Protein AF-A0A5E8A284-F1 (afdb_monomer)

Mean predicted aligned error: 10.22 Å

Nearest PDB structures (foldseek):
  1lke-assembly1_A  TM=5.332E-01  e=2.107E+00  Pieris brassicae
  4bv8-assembly1_A-2  TM=4.474E-01  e=1.698E+00  Mus musculus
  3szi-assembly1_B  TM=4.428E-01  e=3.616E+00  Shewanella denitrificans OS217
  3szh-assembly2_D  TM=4.421E-01  e=3.426E+00  Shewanella denitrificans OS217
  5hlm-assembly1_A  TM=4.440E-01  e=4.488E+00  Gallus gallus

Radius of gyration: 25.94 Å; Cα contacts (8 Å, |Δi|>4): 220; chains: 1; bounding box: 87×26×75 Å

Structure (mmCIF, N/CA/C/O backbone):
data_AF-A0A5E8A284-F1
#
_entry.id   AF-A0A5E8A284-F1
#
loop_
_atom_site.group_PDB
_atom_site.id
_atom_site.type_symbol
_atom_site.label_atom_id
_atom_site.label_alt_id
_atom_site.label_comp_id
_atom_site.label_asym_id
_atom_site.label_entity_id
_atom_site.label_seq_id
_atom_site.pdbx_PDB_ins_code
_atom_site.Cartn_x
_atom_site.Cartn_y
_atom_site.Cartn_z
_atom_site.occupancy
_atom_site.B_iso_or_equiv
_atom_site.auth_seq_id
_atom_site.auth_comp_id
_atom_site.auth_asym_id
_atom_site.auth_atom_id
_atom_site.pdbx_PDB_model_num
ATOM 1 N N . MET A 1 1 ? -69.651 11.091 53.699 1.00 43.94 1 MET A N 1
ATOM 2 C CA . MET A 1 1 ? -69.066 10.224 52.656 1.00 43.94 1 MET A CA 1
ATOM 3 C C . MET A 1 1 ? -67.810 10.922 52.149 1.00 43.94 1 MET A C 1
ATOM 5 O O . MET A 1 1 ? -67.928 12.000 51.586 1.00 43.94 1 MET A O 1
ATOM 9 N N . LYS A 1 2 ? -66.623 10.427 52.521 1.00 42.41 2 LYS A N 1
ATOM 10 C CA . LYS A 1 2 ? -65.315 11.028 52.208 1.00 42.41 2 LYS A CA 1
ATOM 11 C C . LYS A 1 2 ? -64.595 10.102 51.225 1.00 42.41 2 LYS A C 1
ATOM 13 O O . LYS A 1 2 ? -64.368 8.960 51.599 1.00 42.41 2 LYS A O 1
ATOM 18 N N . THR A 1 3 ? -64.238 10.594 50.040 1.00 40.56 3 THR A N 1
ATOM 19 C CA . THR A 1 3 ? -63.316 9.935 49.086 1.00 40.56 3 THR A CA 1
ATOM 20 C C . THR A 1 3 ? -62.895 10.987 48.049 1.00 40.56 3 THR A C 1
ATOM 22 O O . THR A 1 3 ? -63.709 11.380 47.224 1.00 40.56 3 THR A O 1
ATOM 25 N N . THR A 1 4 ? -61.843 11.765 48.314 1.00 42.12 4 THR A N 1
ATOM 26 C CA . THR A 1 4 ? -60.419 11.571 47.945 1.00 42.12 4 THR A CA 1
ATOM 27 C C . THR A 1 4 ? -60.143 11.885 46.469 1.00 42.12 4 THR A C 1
ATOM 29 O O . THR A 1 4 ? -60.421 11.084 45.585 1.00 42.12 4 THR A O 1
ATOM 32 N N . ILE A 1 5 ? -59.579 13.075 46.235 1.00 49.16 5 ILE A N 1
ATOM 33 C CA . ILE A 1 5 ? -59.032 13.540 44.955 1.00 49.16 5 ILE A CA 1
ATOM 34 C C . ILE A 1 5 ? -57.642 12.916 44.796 1.00 49.16 5 ILE A C 1
ATOM 36 O O . ILE A 1 5 ? -56.741 13.205 45.583 1.00 49.16 5 ILE A O 1
ATOM 40 N N . THR A 1 6 ? -57.467 12.056 43.795 1.00 42.06 6 THR A N 1
ATOM 41 C CA . THR A 1 6 ? -56.157 11.510 43.424 1.00 42.06 6 THR A CA 1
ATOM 42 C C . THR A 1 6 ? -55.440 12.511 42.523 1.00 42.06 6 THR A C 1
ATOM 44 O O . THR A 1 6 ? -55.721 12.602 41.330 1.00 42.06 6 THR A O 1
ATOM 47 N N . THR A 1 7 ? -54.514 13.280 43.094 1.00 44.62 7 THR A N 1
ATOM 48 C CA . THR A 1 7 ? -53.578 14.119 42.337 1.00 44.62 7 THR A CA 1
ATOM 49 C C . THR A 1 7 ? -52.558 13.217 41.643 1.00 44.62 7 THR A C 1
ATOM 51 O O . THR A 1 7 ? -51.705 12.619 42.296 1.00 44.62 7 THR A O 1
ATOM 54 N N . ILE A 1 8 ? -52.638 13.113 40.316 1.00 51.66 8 ILE A N 1
ATOM 55 C CA . ILE A 1 8 ? -51.593 12.503 39.487 1.00 51.66 8 ILE A CA 1
ATOM 56 C C . ILE A 1 8 ? -50.419 13.488 39.452 1.00 51.66 8 ILE A C 1
ATOM 58 O O . ILE A 1 8 ? -50.432 14.470 38.712 1.00 51.66 8 ILE A O 1
ATOM 62 N N . ILE A 1 9 ? -49.414 13.249 40.294 1.00 51.47 9 ILE A N 1
ATOM 63 C CA . ILE A 1 9 ? -48.125 13.935 40.213 1.00 51.47 9 ILE A CA 1
ATOM 64 C C . ILE A 1 9 ? -47.340 13.254 39.091 1.00 51.47 9 ILE A C 1
ATOM 66 O O . ILE A 1 9 ? -46.827 12.148 39.249 1.00 51.47 9 ILE A O 1
ATOM 70 N N . CYS A 1 10 ? -47.279 13.914 37.939 1.00 43.22 10 CYS A N 1
ATOM 71 C CA . CYS A 1 10 ? -46.427 13.516 36.829 1.00 43.22 10 CYS A CA 1
ATOM 72 C C . CYS A 1 10 ? -44.975 13.884 37.186 1.00 43.22 10 CYS A C 1
ATOM 74 O O . CYS A 1 10 ? -44.562 15.032 37.018 1.00 43.22 10 CYS A O 1
ATOM 76 N N . LEU A 1 11 ? -44.213 12.937 37.750 1.00 46.69 11 LEU A N 1
ATOM 77 C CA . LEU A 1 11 ? -42.762 13.075 37.891 1.00 46.69 11 LEU A CA 1
ATOM 78 C C . LEU A 1 11 ? -42.144 13.031 36.487 1.00 46.69 11 LEU A C 1
ATOM 80 O O . LEU A 1 11 ? -41.910 11.961 35.928 1.00 46.69 11 LEU A O 1
ATOM 84 N N . PHE A 1 12 ? -41.866 14.203 35.919 1.00 47.75 12 PHE A N 1
ATOM 85 C CA . PHE A 1 12 ? -40.901 14.330 34.835 1.00 47.75 12 PHE A CA 1
ATOM 86 C C . PHE A 1 12 ? -39.519 14.004 35.405 1.00 47.75 12 PHE A C 1
ATOM 88 O O . PHE A 1 12 ? -38.843 14.861 35.973 1.00 47.75 12 PHE A O 1
ATOM 95 N N . PHE A 1 13 ? -39.100 12.745 35.284 1.00 51.94 13 PHE A N 1
ATOM 96 C CA . PHE A 1 13 ? -37.693 12.400 35.413 1.00 51.94 13 PHE A CA 1
ATOM 97 C C . PHE A 1 13 ? -36.960 13.092 34.262 1.00 51.94 13 PHE A C 1
ATOM 99 O O . PHE A 1 13 ? -37.056 12.673 33.111 1.00 51.94 13 PHE A O 1
ATOM 106 N N . LEU A 1 14 ? -36.258 14.183 34.571 1.00 49.06 14 LEU A N 1
ATOM 107 C CA . LEU A 1 14 ? -35.210 14.732 33.718 1.00 49.06 14 LEU A CA 1
ATOM 108 C C . LEU A 1 14 ? -34.109 13.672 33.625 1.00 49.06 14 LEU A C 1
ATOM 110 O O . LEU A 1 14 ? -33.146 13.693 34.386 1.00 49.06 14 LEU A O 1
ATOM 114 N N . THR A 1 15 ? -34.268 12.703 32.726 1.00 58.88 15 THR A N 1
ATOM 115 C CA . THR A 1 15 ? -33.143 11.894 32.271 1.00 58.88 15 THR A CA 1
ATOM 116 C C . THR A 1 15 ? -32.212 12.849 31.535 1.00 58.88 15 THR A C 1
ATOM 118 O O . THR A 1 15 ? -32.638 13.407 30.517 1.00 58.88 15 THR A O 1
ATOM 121 N N . PRO A 1 16 ? -30.982 13.103 32.018 1.00 55.56 16 PRO A N 1
ATOM 122 C CA . PRO A 1 16 ? -30.014 13.818 31.210 1.00 55.56 16 PRO A CA 1
ATOM 123 C C . PRO A 1 16 ? -29.895 13.088 29.872 1.00 55.56 16 PRO A C 1
ATOM 125 O O . PRO A 1 16 ? -29.603 11.892 29.826 1.00 55.56 16 PRO A O 1
ATOM 128 N N . TYR A 1 17 ? -30.179 13.811 28.791 1.00 55.78 17 TYR A N 1
ATOM 129 C CA . TYR A 1 17 ? -29.818 13.393 27.448 1.00 55.78 17 TYR A CA 1
ATOM 130 C C . TYR A 1 17 ? -28.291 13.303 27.447 1.00 55.78 17 TYR A C 1
ATOM 132 O O . TYR A 1 17 ? -27.593 14.309 27.326 1.00 55.78 17 TYR A O 1
ATOM 140 N N . VAL A 1 18 ? -27.758 12.101 27.660 1.00 54.31 18 VAL A N 1
ATOM 141 C CA . VAL A 1 18 ? -26.384 11.807 27.277 1.00 54.31 18 VAL A CA 1
ATOM 142 C C . VAL A 1 18 ? -26.411 11.850 25.759 1.00 54.31 18 VAL A C 1
ATOM 144 O O . VAL A 1 18 ? -26.843 10.903 25.107 1.00 54.31 18 VAL A O 1
ATOM 147 N N . SER A 1 19 ? -26.018 12.993 25.195 1.00 52.06 19 SER A N 1
ATOM 148 C CA . SER A 1 19 ? -25.514 13.011 23.830 1.00 52.06 19 SER A CA 1
ATOM 149 C C . SER A 1 19 ? -24.389 11.991 23.827 1.00 52.06 19 SER A C 1
ATOM 151 O O . SER A 1 19 ? -23.368 12.215 24.479 1.00 52.06 19 SER A O 1
ATOM 153 N N . ALA A 1 20 ? -24.609 10.835 23.199 1.00 54.69 20 ALA A N 1
ATOM 154 C CA . ALA A 1 20 ? -23.516 9.954 22.847 1.00 54.69 20 ALA A CA 1
ATOM 155 C C . ALA A 1 20 ? -22.604 10.813 21.973 1.00 54.69 20 ALA A C 1
ATOM 157 O O . ALA A 1 20 ? -22.919 11.089 20.817 1.00 54.69 20 ALA A O 1
ATOM 158 N N . GLY A 1 21 ? -21.555 11.369 22.579 1.00 47.12 21 GLY A N 1
ATOM 159 C CA . GLY A 1 21 ? -20.518 12.044 21.832 1.00 47.12 21 GLY A CA 1
ATOM 160 C C . GLY A 1 21 ? -20.027 11.024 20.825 1.00 47.12 21 GLY A C 1
ATOM 161 O O . GLY A 1 21 ? -19.510 9.982 21.222 1.00 47.12 21 GLY A O 1
ATOM 162 N N . ASN A 1 22 ? -20.245 11.296 19.540 1.00 53.56 22 ASN A N 1
ATOM 163 C CA . ASN A 1 22 ? -19.596 10.580 18.451 1.00 53.56 22 ASN A CA 1
ATOM 164 C C . ASN A 1 22 ? -18.109 10.964 18.450 1.00 53.56 22 ASN A C 1
ATOM 166 O O . ASN A 1 22 ? -17.601 11.507 17.472 1.00 53.56 22 ASN A O 1
ATOM 170 N N . GLU A 1 23 ? -17.418 10.730 19.566 1.00 56.03 23 GLU A N 1
ATOM 171 C CA . GLU A 1 23 ? -15.972 10.628 19.531 1.00 56.03 23 GLU A CA 1
ATOM 172 C C . GLU A 1 23 ? -15.660 9.505 18.539 1.00 56.03 23 GLU A C 1
ATOM 174 O O . GLU A 1 23 ? -16.252 8.421 18.651 1.00 56.03 23 GLU A O 1
ATOM 179 N N . PRO A 1 24 ? -14.813 9.757 17.526 1.00 61.66 24 PRO A N 1
ATOM 180 C CA . PRO A 1 24 ? -14.419 8.721 16.592 1.00 61.66 24 PRO A CA 1
ATOM 181 C C . PRO A 1 24 ? -13.947 7.510 17.388 1.00 61.66 24 PRO A C 1
ATOM 183 O O . PRO A 1 24 ? -13.147 7.651 18.319 1.00 61.66 24 PRO A O 1
ATOM 186 N N . ALA A 1 25 ? -14.460 6.327 17.046 1.00 67.69 25 ALA A N 1
ATOM 187 C CA . ALA A 1 25 ? -13.981 5.102 17.662 1.00 67.69 25 ALA A CA 1
ATOM 188 C C . ALA A 1 25 ? -12.442 5.076 17.569 1.00 67.69 25 ALA A C 1
ATOM 190 O O . ALA A 1 25 ? -11.885 5.467 16.534 1.00 67.69 25 ALA A O 1
ATOM 191 N N . PRO A 1 26 ? -11.737 4.674 18.641 1.00 80.31 26 PRO A N 1
ATOM 192 C CA . PRO A 1 26 ? -10.287 4.603 18.603 1.00 80.31 26 PRO A CA 1
ATOM 193 C C . PRO A 1 26 ? -9.866 3.699 17.445 1.00 80.31 26 PRO A C 1
ATOM 195 O O . PRO A 1 26 ? -10.465 2.647 17.233 1.00 80.31 26 PRO A O 1
ATOM 198 N N . PHE A 1 27 ? -8.837 4.114 16.703 1.00 84.56 27 PHE A N 1
ATOM 199 C CA . PHE A 1 27 ? -8.332 3.335 15.576 1.00 84.56 27 PHE A CA 1
ATOM 200 C C . PHE A 1 27 ? -8.054 1.888 15.999 1.00 84.56 27 PHE A C 1
ATOM 202 O O . PHE A 1 27 ? -7.274 1.646 16.925 1.00 84.56 27 PHE A O 1
ATOM 209 N N . ASN A 1 28 ? -8.635 0.936 15.273 1.00 90.25 28 ASN A N 1
ATOM 210 C CA . ASN A 1 28 ? -8.371 -0.484 15.425 1.00 90.25 28 ASN A CA 1
ATOM 211 C C . ASN A 1 28 ? -7.976 -1.066 14.067 1.00 90.25 28 ASN A C 1
ATOM 213 O O . ASN A 1 28 ? -8.765 -1.063 13.129 1.00 90.25 28 ASN A O 1
ATOM 217 N N . ILE A 1 29 ? -6.754 -1.597 13.962 1.00 92.19 29 ILE A N 1
ATOM 218 C CA . ILE A 1 29 ? -6.261 -2.175 12.704 1.00 92.19 29 ILE A CA 1
ATOM 219 C C . ILE A 1 29 ? -7.136 -3.347 12.215 1.00 92.19 29 ILE A C 1
ATOM 221 O O . ILE A 1 29 ? -7.192 -3.630 11.022 1.00 92.19 29 ILE A O 1
ATOM 225 N N . ASN A 1 30 ? -7.859 -4.016 13.120 1.00 92.56 30 ASN A N 1
ATOM 226 C CA . ASN A 1 30 ? -8.742 -5.127 12.769 1.00 92.56 30 ASN A CA 1
ATOM 227 C C . ASN A 1 30 ? -9.980 -4.691 11.975 1.00 92.56 30 ASN A C 1
ATOM 229 O O . ASN A 1 30 ? -10.554 -5.519 11.269 1.00 92.56 30 ASN A O 1
ATOM 233 N N . ASP A 1 31 ? -10.354 -3.410 12.023 1.00 89.19 31 ASP A N 1
ATOM 234 C CA . ASP A 1 31 ? -11.460 -2.880 11.219 1.00 89.19 31 ASP A CA 1
ATOM 235 C C . ASP A 1 31 ? -11.139 -2.920 9.711 1.00 89.19 31 ASP A C 1
ATOM 237 O O . ASP A 1 31 ? -12.048 -2.890 8.888 1.00 89.19 31 ASP A O 1
ATOM 241 N N . TYR A 1 32 ? -9.859 -3.086 9.346 1.00 88.50 32 TYR A N 1
ATOM 242 C CA . TYR A 1 32 ? -9.367 -3.185 7.965 1.00 88.50 32 TYR A CA 1
ATOM 243 C C . TYR A 1 32 ? -8.988 -4.607 7.553 1.00 88.50 32 TYR A C 1
ATOM 245 O O . TYR A 1 32 ? -8.332 -4.805 6.532 1.00 88.50 32 TYR A O 1
ATOM 253 N N . ALA A 1 33 ?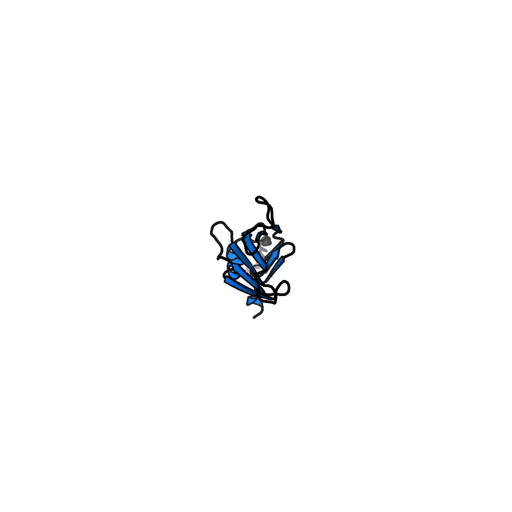 -9.406 -5.625 8.313 1.00 92.38 33 ALA A N 1
ATOM 254 C CA . ALA A 1 33 ? -9.133 -7.025 7.978 1.00 92.38 33 ALA A CA 1
ATOM 255 C C . ALA A 1 33 ? -9.631 -7.422 6.575 1.00 92.38 33 ALA A C 1
ATOM 257 O O . ALA A 1 33 ? -9.160 -8.402 6.005 1.00 92.38 33 ALA A O 1
ATOM 258 N N . TRP A 1 34 ? -10.561 -6.652 6.010 1.00 90.88 34 TRP A N 1
ATOM 259 C CA . TRP A 1 34 ? -11.047 -6.813 4.649 1.00 90.88 34 TRP A CA 1
ATOM 260 C C . TRP A 1 34 ? -10.011 -6.547 3.560 1.00 90.88 34 TRP A C 1
ATOM 262 O O . TRP A 1 34 ? -10.147 -7.118 2.484 1.00 90.88 34 TRP A O 1
ATOM 272 N N . LEU A 1 35 ? -8.999 -5.716 3.826 1.00 92.50 35 LEU A N 1
ATOM 273 C CA . LEU A 1 35 ? -7.937 -5.401 2.869 1.00 92.50 35 LEU A CA 1
ATOM 274 C C . LEU A 1 35 ? -6.970 -6.583 2.696 1.00 92.50 35 LEU A C 1
ATOM 276 O O . LEU A 1 35 ? -6.311 -6.697 1.666 1.00 92.50 35 LEU A O 1
ATOM 280 N N . ALA A 1 36 ? -6.894 -7.482 3.682 1.00 95.75 36 ALA A N 1
ATOM 281 C CA . ALA A 1 36 ? -6.021 -8.647 3.630 1.00 95.75 36 ALA A CA 1
ATOM 282 C C . ALA A 1 36 ? -6.392 -9.575 2.464 1.00 95.75 36 ALA A C 1
ATOM 284 O O . ALA A 1 36 ? -7.554 -9.939 2.280 1.00 95.75 36 ALA A O 1
ATOM 285 N N . GLY A 1 37 ? -5.389 -10.005 1.701 1.00 96.25 37 GLY A N 1
ATOM 286 C CA . GLY A 1 37 ? -5.593 -10.835 0.519 1.00 96.25 37 GLY A CA 1
ATOM 287 C C . GLY A 1 37 ? -4.734 -10.396 -0.657 1.00 96.25 37 GLY A C 1
ATOM 288 O O . GLY A 1 37 ? -3.703 -9.749 -0.480 1.00 96.25 37 GLY A O 1
ATOM 289 N N . ARG A 1 38 ? -5.159 -10.788 -1.859 1.00 96.25 38 ARG A N 1
ATOM 290 C CA . ARG A 1 38 ? -4.506 -10.456 -3.125 1.00 96.25 38 ARG A CA 1
ATOM 291 C C . ARG A 1 38 ? -5.483 -9.701 -4.012 1.00 96.25 38 ARG A C 1
ATOM 293 O O . ARG A 1 38 ? -6.601 -10.168 -4.222 1.00 96.25 38 ARG A O 1
ATOM 300 N N . TRP A 1 39 ? -5.023 -8.589 -4.562 1.00 95.12 39 TRP A N 1
ATOM 301 C CA . TRP A 1 39 ? -5.789 -7.700 -5.422 1.00 95.12 39 TRP A CA 1
ATOM 302 C C . TRP A 1 39 ? -5.054 -7.529 -6.742 1.00 95.12 39 TRP A C 1
ATOM 304 O O . TRP A 1 39 ? -3.824 -7.499 -6.792 1.00 95.12 39 TRP A O 1
ATOM 314 N N . THR A 1 40 ? -5.800 -7.455 -7.834 1.00 95.12 40 THR A N 1
ATOM 315 C CA . THR A 1 40 ? -5.239 -7.221 -9.163 1.00 95.12 40 THR A CA 1
ATOM 316 C C . THR A 1 40 ? -6.227 -6.394 -9.962 1.00 95.12 40 THR A C 1
ATOM 318 O O . THR A 1 40 ? -7.431 -6.644 -9.900 1.00 95.12 40 THR A O 1
ATOM 321 N N . GLY A 1 41 ? -5.724 -5.415 -10.701 1.00 93.75 41 GLY A N 1
ATOM 322 C CA . GLY A 1 41 ? -6.541 -4.551 -11.537 1.00 93.75 41 GLY A CA 1
ATOM 323 C C . GLY A 1 41 ? -5.698 -3.739 -12.505 1.00 93.75 41 GLY A C 1
ATOM 324 O O . GLY A 1 41 ? -4.466 -3.772 -12.465 1.00 93.75 41 GLY A O 1
ATOM 325 N N . ASP A 1 42 ? -6.376 -3.005 -13.375 1.00 94.94 42 ASP A N 1
ATOM 326 C CA . ASP A 1 42 ? -5.715 -2.097 -14.302 1.00 94.94 42 ASP A CA 1
ATOM 327 C C . ASP A 1 42 ? -5.248 -0.840 -13.556 1.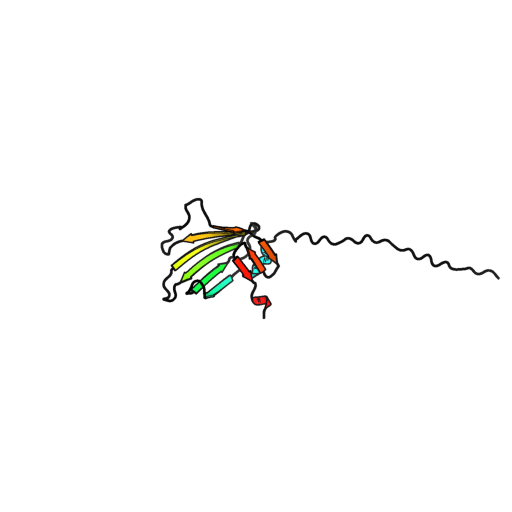00 94.94 42 ASP A C 1
ATOM 329 O O . ASP A 1 42 ? -5.995 -0.240 -12.782 1.00 94.94 42 ASP A O 1
ATOM 333 N N . GLY A 1 43 ? -4.007 -0.422 -13.795 1.00 89.31 43 GLY A N 1
ATOM 334 C CA . GLY A 1 43 ? -3.403 0.728 -13.129 1.00 89.31 43 GLY A CA 1
ATOM 335 C C . GLY A 1 43 ? -2.162 1.217 -13.864 1.00 89.31 43 GLY A C 1
ATOM 336 O O . GLY A 1 43 ? -1.420 0.431 -14.451 1.00 89.31 43 GLY A O 1
ATOM 337 N N . PHE A 1 44 ? -1.952 2.537 -13.890 1.00 89.75 44 PHE A N 1
ATOM 338 C CA . PHE A 1 44 ? -0.792 3.178 -14.534 1.00 89.75 44 PHE A CA 1
ATOM 339 C C . PHE A 1 44 ? -0.507 2.693 -15.973 1.00 89.75 44 PHE A C 1
ATOM 341 O O . PHE A 1 44 ? 0.643 2.522 -16.367 1.00 89.75 44 PHE A O 1
ATOM 348 N N . GLY A 1 45 ? -1.556 2.437 -16.765 1.00 94.19 45 GLY A N 1
ATOM 349 C CA . GLY A 1 45 ? -1.417 1.953 -18.146 1.00 94.19 45 GLY A CA 1
ATOM 350 C C . GLY A 1 45 ? -0.954 0.496 -18.278 1.00 94.19 45 GLY A C 1
ATOM 351 O O . GLY A 1 45 ? -0.515 0.099 -19.352 1.00 94.19 45 GLY A O 1
ATOM 352 N N . GLY A 1 46 ? -1.042 -0.293 -17.209 1.00 96.62 46 GLY A N 1
ATOM 353 C CA . GLY A 1 46 ? -0.718 -1.715 -17.189 1.00 96.62 46 GLY A CA 1
ATOM 354 C C . GLY A 1 46 ? -1.465 -2.434 -16.065 1.00 96.62 46 GLY A C 1
ATOM 355 O O . GLY A 1 46 ? -2.593 -2.062 -15.744 1.00 96.62 46 GLY A O 1
ATOM 356 N N . THR A 1 47 ? -0.849 -3.449 -15.462 1.00 97.88 47 THR A N 1
ATOM 357 C CA . THR A 1 47 ? -1.474 -4.253 -14.400 1.00 97.88 47 THR A CA 1
ATOM 358 C C . THR A 1 47 ? -0.836 -3.963 -13.049 1.00 97.88 47 THR A C 1
ATOM 360 O O . THR A 1 47 ? 0.365 -4.163 -12.859 1.00 97.88 47 THR A O 1
ATOM 363 N N . SER A 1 48 ? -1.666 -3.550 -12.099 1.00 97.19 48 SER A N 1
ATOM 364 C CA . SER A 1 48 ? -1.324 -3.379 -10.692 1.00 97.19 48 SER A CA 1
ATOM 365 C C . SER A 1 48 ? -1.701 -4.630 -9.908 1.00 97.19 48 SER A C 1
ATOM 367 O O . SER A 1 48 ? -2.799 -5.167 -10.062 1.00 97.19 48 SER A O 1
ATOM 369 N N . GLU A 1 49 ? -0.799 -5.094 -9.050 1.00 97.00 49 GLU A N 1
ATOM 370 C CA . GLU A 1 49 ? -1.041 -6.204 -8.136 1.00 97.00 49 GLU A CA 1
ATOM 371 C C . GLU A 1 49 ? -0.598 -5.835 -6.722 1.00 97.00 49 GLU A C 1
ATOM 373 O O . GLU A 1 49 ? 0.533 -5.398 -6.523 1.00 97.00 49 GLU A O 1
ATOM 378 N N . GLU A 1 50 ? -1.466 -6.090 -5.746 1.00 96.19 50 GLU A N 1
ATOM 379 C CA . GLU A 1 50 ? -1.204 -5.883 -4.324 1.00 96.19 50 GLU A CA 1
ATOM 380 C C . GLU A 1 50 ? -1.444 -7.162 -3.532 1.00 96.19 50 GLU A C 1
ATOM 382 O O . GLU A 1 50 ? -2.385 -7.916 -3.796 1.00 96.19 50 GLU A O 1
ATOM 387 N N . ILE A 1 51 ? -0.618 -7.387 -2.515 1.00 98.19 51 ILE A N 1
ATOM 388 C CA . ILE A 1 51 ? -0.827 -8.435 -1.519 1.00 98.19 51 ILE A CA 1
ATOM 389 C C . ILE A 1 51 ? -0.698 -7.806 -0.141 1.00 98.19 51 ILE A C 1
ATOM 391 O O . ILE A 1 51 ? 0.334 -7.216 0.172 1.00 98.19 51 ILE A O 1
ATOM 395 N N . TRP A 1 52 ? -1.721 -7.984 0.687 1.00 98.19 52 TRP A N 1
ATOM 396 C CA . TRP A 1 52 ? -1.792 -7.447 2.041 1.00 98.19 52 TRP A CA 1
ATOM 397 C C . TRP A 1 52 ? -1.852 -8.568 3.076 1.00 98.19 52 TRP A C 1
ATOM 399 O O . TRP A 1 52 ? -2.614 -9.531 2.933 1.00 98.19 52 TRP A O 1
ATOM 409 N N . SER A 1 53 ? -1.066 -8.429 4.143 1.00 98.44 53 SER A N 1
ATOM 410 C CA . SER A 1 53 ? -1.132 -9.310 5.305 1.00 98.44 53 SER A CA 1
ATOM 411 C C . SER A 1 53 ? -2.440 -9.101 6.072 1.00 98.44 53 SER A C 1
ATOM 413 O O . SER A 1 53 ? -3.016 -8.015 6.024 1.00 98.44 53 SER A O 1
ATOM 415 N N . PRO A 1 54 ? -2.878 -10.082 6.876 1.00 97.94 54 PRO A N 1
ATOM 416 C CA . PRO A 1 54 ? -3.825 -9.817 7.949 1.00 97.94 54 PRO A CA 1
ATOM 417 C C . PRO A 1 54 ? -3.304 -8.728 8.908 1.00 97.94 54 PRO A C 1
ATOM 419 O O . PRO A 1 54 ? -2.084 -8.530 8.999 1.00 97.94 54 PRO A O 1
ATOM 422 N N . PRO A 1 55 ? -4.200 -8.052 9.650 1.00 97.19 55 PRO A N 1
ATOM 423 C CA . PRO A 1 55 ? -3.819 -7.181 10.756 1.00 97.19 55 PRO A CA 1
ATOM 424 C C . PRO A 1 55 ? -2.921 -7.897 11.772 1.00 97.19 55 PRO A C 1
ATOM 426 O O . PRO A 1 55 ? -3.213 -9.012 12.205 1.00 97.19 55 PRO A O 1
ATOM 429 N N . SER A 1 56 ? -1.829 -7.244 12.156 1.00 97.75 56 SER A N 1
ATOM 430 C CA . SER A 1 56 ? -0.873 -7.723 13.154 1.00 97.75 56 SER A CA 1
ATOM 431 C C . SER A 1 56 ? -1.168 -7.135 14.538 1.00 97.75 56 SER A C 1
ATOM 433 O O . SER A 1 56 ? -1.744 -6.053 14.678 1.00 97.75 56 SER A O 1
ATOM 435 N N . ALA A 1 57 ? -0.737 -7.843 15.586 1.00 96.38 57 ALA A N 1
ATOM 436 C CA . ALA A 1 57 ? -0.915 -7.437 16.981 1.00 96.38 57 ALA A CA 1
ATOM 437 C C . ALA A 1 57 ? -0.206 -6.114 17.333 1.00 96.38 57 ALA A C 1
ATOM 439 O O . ALA A 1 57 ? -0.588 -5.451 18.294 1.00 96.38 57 ALA A O 1
ATOM 440 N N . ASP A 1 58 ? 0.799 -5.712 16.554 1.00 96.56 58 ASP A N 1
ATOM 441 C CA . ASP A 1 58 ? 1.494 -4.426 16.696 1.00 96.56 58 ASP A CA 1
ATOM 442 C C . ASP A 1 58 ? 0.720 -3.233 16.100 1.00 96.56 58 ASP A C 1
ATOM 444 O O . ASP A 1 58 ? 1.201 -2.099 16.127 1.00 96.56 58 ASP A O 1
ATOM 448 N N . GLY A 1 59 ? -0.493 -3.465 15.588 1.00 95.75 59 GLY A N 1
ATOM 449 C CA . GLY A 1 59 ? -1.349 -2.418 15.041 1.00 95.75 59 GLY A CA 1
ATOM 450 C C . GLY A 1 59 ? -1.038 -2.063 13.588 1.00 95.75 59 GLY A C 1
ATOM 451 O O . GLY A 1 59 ? -1.373 -0.954 13.160 1.00 95.75 59 GLY A O 1
ATOM 452 N N . THR A 1 60 ? -0.386 -2.962 12.843 1.00 97.50 60 THR A N 1
ATOM 453 C CA . THR A 1 60 ? 0.012 -2.731 11.448 1.00 97.50 60 THR A CA 1
ATOM 454 C C . THR A 1 60 ? -0.534 -3.778 10.476 1.00 97.50 60 THR A C 1
ATOM 456 O O . THR A 1 60 ? -0.902 -4.887 10.865 1.00 97.50 60 THR A O 1
ATOM 459 N N . MET A 1 61 ? -0.581 -3.419 9.194 1.00 98.00 61 MET A N 1
ATOM 460 C CA . MET A 1 61 ? -0.681 -4.356 8.071 1.00 98.00 61 MET A CA 1
ATOM 461 C C . MET A 1 61 ? 0.495 -4.106 7.130 1.00 98.00 61 MET A C 1
ATOM 463 O O . MET A 1 61 ? 0.815 -2.953 6.831 1.00 98.00 61 MET A O 1
ATOM 467 N N . MET A 1 62 ? 1.133 -5.178 6.667 1.00 98.50 62 MET A N 1
ATOM 468 C CA . MET A 1 62 ? 2.182 -5.110 5.652 1.00 98.50 62 MET A CA 1
ATOM 469 C C . MET A 1 62 ? 1.580 -5.368 4.279 1.00 98.50 62 MET A C 1
ATOM 471 O O . MET A 1 62 ? 0.697 -6.214 4.136 1.00 98.50 62 MET A O 1
ATOM 475 N N . GLY A 1 63 ? 2.097 -4.679 3.274 1.00 98.31 63 GLY A N 1
ATOM 476 C CA . GLY A 1 63 ? 1.718 -4.870 1.889 1.00 98.31 63 GLY A CA 1
ATOM 477 C C . GLY A 1 63 ? 2.935 -4.946 0.980 1.00 98.31 63 GLY A C 1
ATOM 478 O O . GLY A 1 63 ? 3.994 -4.387 1.275 1.00 98.31 63 GLY A O 1
ATOM 479 N N . VAL A 1 64 ? 2.772 -5.630 -0.142 1.00 98.56 64 VAL A N 1
ATOM 480 C CA . VAL A 1 64 ? 3.676 -5.531 -1.288 1.00 98.56 64 VAL A CA 1
ATOM 481 C C . VAL A 1 64 ? 2.865 -5.224 -2.530 1.00 98.56 64 VAL A C 1
ATOM 483 O O . VAL A 1 64 ? 1.759 -5.737 -2.697 1.00 98.56 64 VAL A O 1
ATOM 486 N N . TYR A 1 65 ? 3.431 -4.394 -3.391 1.00 98.31 65 TYR A N 1
ATOM 487 C CA . TYR A 1 65 ? 2.850 -4.023 -4.671 1.00 98.31 65 TYR A CA 1
ATOM 488 C C . TYR A 1 65 ? 3.826 -4.367 -5.790 1.00 98.31 65 TYR A C 1
ATOM 490 O O . TYR A 1 65 ? 5.045 -4.292 -5.606 1.00 98.31 65 TYR A O 1
ATOM 498 N N . ARG A 1 66 ? 3.298 -4.699 -6.967 1.00 97.88 66 ARG A N 1
ATOM 499 C CA . ARG A 1 66 ? 4.056 -4.668 -8.218 1.00 97.88 66 ARG A CA 1
ATOM 500 C C . ARG A 1 66 ? 3.219 -4.127 -9.366 1.00 97.88 66 ARG A C 1
ATOM 502 O O . ARG A 1 66 ? 2.027 -4.413 -9.465 1.00 97.88 66 ARG A O 1
ATOM 509 N N . HIS A 1 67 ? 3.883 -3.417 -10.270 1.00 98.50 67 HIS A N 1
ATOM 510 C CA . HIS A 1 67 ? 3.305 -2.952 -11.528 1.00 98.50 67 HIS A CA 1
ATOM 511 C C . HIS A 1 67 ? 3.953 -3.653 -12.716 1.00 98.50 67 HIS A C 1
ATOM 513 O O . HIS A 1 67 ? 5.180 -3.725 -12.793 1.00 98.50 67 HIS A O 1
ATOM 519 N N . HIS A 1 68 ? 3.138 -4.112 -13.660 1.00 98.38 68 HIS A N 1
ATOM 520 C CA . HIS A 1 68 ? 3.594 -4.516 -14.987 1.00 98.38 68 HIS A CA 1
ATOM 521 C C . HIS A 1 68 ? 3.137 -3.495 -16.023 1.00 98.38 68 HIS A C 1
ATOM 523 O O . HIS A 1 68 ? 1.997 -3.034 -15.979 1.00 98.38 68 HIS A O 1
ATOM 529 N N . ASN A 1 69 ? 3.998 -3.198 -16.992 1.00 98.12 69 ASN A N 1
ATOM 530 C CA . ASN A 1 69 ? 3.644 -2.442 -18.187 1.00 98.12 69 ASN A CA 1
ATOM 531 C C . ASN A 1 69 ? 2.611 -3.207 -19.035 1.00 98.12 69 ASN A C 1
ATOM 533 O O . ASN A 1 69 ? 2.409 -4.410 -18.862 1.00 98.12 69 ASN A O 1
ATOM 537 N N . ALA A 1 70 ? 1.995 -2.527 -20.007 1.00 97.19 70 ALA A N 1
ATOM 538 C CA . ALA A 1 70 ? 1.033 -3.140 -20.931 1.00 97.19 70 ALA A CA 1
ATOM 539 C C . ALA A 1 70 ? 1.591 -4.347 -21.715 1.00 97.19 70 ALA A C 1
ATOM 541 O O . ALA A 1 70 ? 0.829 -5.213 -22.135 1.00 97.19 70 ALA A O 1
ATOM 542 N N . ASP A 1 71 ? 2.911 -4.414 -21.913 1.00 97.31 71 ASP A N 1
ATOM 543 C CA . ASP A 1 71 ? 3.596 -5.528 -22.581 1.00 97.31 71 ASP A CA 1
ATOM 544 C C . ASP A 1 71 ? 3.926 -6.707 -21.642 1.00 97.31 71 ASP A C 1
ATOM 546 O O . ASP A 1 71 ? 4.526 -7.694 -22.067 1.00 97.31 71 ASP A O 1
ATOM 550 N N . GLY A 1 72 ? 3.536 -6.617 -20.367 1.00 96.75 72 GLY A N 1
ATOM 551 C CA . GLY A 1 72 ? 3.780 -7.625 -19.339 1.00 96.75 72 GLY A CA 1
ATOM 552 C C . GLY A 1 72 ? 5.161 -7.550 -18.687 1.00 96.75 72 GLY A C 1
ATOM 553 O O . GLY A 1 72 ? 5.430 -8.320 -17.763 1.00 96.75 72 GLY A O 1
ATOM 554 N N . SER A 1 73 ? 6.039 -6.638 -19.113 1.00 97.56 73 SER A N 1
ATOM 555 C CA . SER A 1 73 ? 7.313 -6.410 -18.430 1.00 97.56 73 SER A CA 1
ATOM 556 C C . SER A 1 73 ? 7.086 -5.783 -17.054 1.00 97.56 73 SER A C 1
ATOM 558 O O . SER A 1 73 ? 6.207 -4.943 -16.866 1.00 97.56 73 SER A O 1
ATOM 560 N N . LEU A 1 74 ? 7.874 -6.202 -16.066 1.00 98.12 74 LEU A N 1
ATOM 561 C CA . LEU A 1 74 ? 7.824 -5.629 -14.725 1.00 98.12 74 LEU A CA 1
ATOM 562 C C . LEU A 1 74 ? 8.370 -4.194 -14.744 1.00 98.12 74 LEU A C 1
ATOM 564 O O . LEU A 1 74 ? 9.473 -3.960 -15.231 1.00 98.12 74 LEU A O 1
ATOM 568 N N . ASN A 1 75 ? 7.614 -3.260 -14.170 1.00 98.12 75 ASN A N 1
ATOM 569 C CA . ASN A 1 75 ? 7.986 -1.853 -14.073 1.00 98.12 75 ASN A CA 1
ATOM 570 C C . ASN A 1 75 ? 8.653 -1.537 -12.722 1.00 98.12 75 ASN A C 1
ATOM 572 O O . ASN A 1 75 ? 9.806 -1.113 -12.685 1.00 98.12 75 ASN A O 1
ATOM 576 N N . PHE A 1 76 ? 7.962 -1.780 -11.601 1.00 98.50 76 PHE A N 1
ATOM 577 C CA . PHE A 1 76 ? 8.488 -1.522 -10.252 1.00 98.50 76 PHE A CA 1
ATOM 578 C C . PHE A 1 76 ? 7.730 -2.296 -9.161 1.00 98.50 76 PHE A C 1
ATOM 580 O O . PHE A 1 76 ? 6.671 -2.880 -9.413 1.00 98.50 76 PHE A O 1
ATOM 587 N N . TYR A 1 77 ? 8.279 -2.264 -7.946 1.00 98.62 77 TYR A N 1
ATOM 588 C CA . TYR A 1 77 ? 7.694 -2.803 -6.717 1.00 98.62 77 TYR A CA 1
ATOM 589 C C . TYR A 1 77 ? 7.494 -1.723 -5.655 1.00 98.62 77 TYR A C 1
ATOM 591 O O . TYR A 1 77 ? 8.212 -0.723 -5.645 1.00 98.62 77 TYR A O 1
ATOM 599 N N . GLU A 1 78 ? 6.626 -1.997 -4.681 1.00 98.44 78 GLU A N 1
ATOM 600 C CA . GLU A 1 78 ? 6.588 -1.260 -3.415 1.00 98.44 78 GLU A CA 1
ATOM 601 C C . GLU A 1 78 ? 6.560 -2.214 -2.218 1.00 98.44 78 GLU A C 1
ATOM 603 O O . GLU A 1 78 ? 5.955 -3.289 -2.271 1.00 98.44 78 GLU A O 1
ATOM 608 N N . PHE A 1 79 ? 7.178 -1.792 -1.114 1.00 98.50 79 PHE A N 1
ATOM 609 C CA . PHE A 1 79 ? 6.915 -2.347 0.215 1.00 98.50 79 PHE A CA 1
ATOM 610 C C . PHE A 1 79 ? 6.141 -1.324 1.035 1.00 98.50 79 PHE A C 1
ATOM 612 O O . PHE A 1 79 ? 6.547 -0.164 1.119 1.00 98.50 79 PHE A O 1
ATOM 619 N N . MET A 1 80 ? 5.047 -1.763 1.645 1.00 98.38 80 MET A N 1
ATOM 620 C CA . MET A 1 80 ? 4.023 -0.912 2.233 1.00 98.38 80 MET A CA 1
ATOM 621 C C . MET A 1 80 ? 3.743 -1.299 3.685 1.00 98.38 80 MET A C 1
ATOM 623 O O . MET A 1 80 ? 3.704 -2.478 4.032 1.00 98.38 80 MET A O 1
ATOM 627 N N . VAL A 1 81 ? 3.495 -0.305 4.539 1.00 98.19 81 VAL A N 1
ATOM 628 C CA . VAL A 1 81 ? 3.045 -0.503 5.923 1.00 98.19 81 VAL A CA 1
ATOM 629 C C . VAL A 1 81 ? 1.925 0.478 6.243 1.00 98.19 81 VAL A C 1
ATOM 631 O O . VAL A 1 81 ? 2.144 1.692 6.253 1.00 98.19 81 VAL A O 1
ATOM 634 N N . LEU A 1 82 ? 0.748 -0.052 6.565 1.00 96.75 82 LEU A N 1
ATOM 635 C CA . LEU A 1 82 ? -0.417 0.705 7.016 1.00 96.75 82 LEU A CA 1
ATOM 636 C C . LEU A 1 82 ? -0.527 0.650 8.544 1.00 96.75 82 LEU A C 1
ATOM 638 O O . LEU A 1 82 ? -0.385 -0.415 9.146 1.00 96.75 82 LEU A O 1
ATOM 642 N N . ASN A 1 83 ? -0.798 1.791 9.178 1.00 95.44 83 ASN A N 1
ATOM 643 C CA . ASN A 1 83 ? -1.124 1.881 10.602 1.00 95.44 83 ASN A CA 1
ATOM 644 C C . ASN A 1 83 ? -2.033 3.094 10.890 1.00 95.4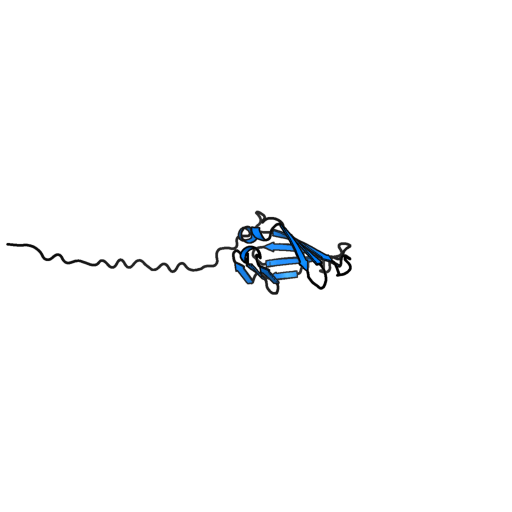4 83 ASN A C 1
ATOM 646 O O . ASN A 1 83 ? -2.490 3.777 9.975 1.00 95.44 83 ASN A O 1
ATOM 650 N N . LYS A 1 84 ? -2.240 3.411 12.175 1.00 93.44 84 LYS A N 1
ATOM 651 C CA . LYS A 1 84 ? -3.092 4.531 12.620 1.00 93.44 84 LYS A CA 1
ATOM 652 C C . LYS A 1 84 ? -2.735 5.912 12.055 1.00 93.44 84 LYS A C 1
ATOM 654 O O . LYS A 1 84 ? -3.571 6.805 12.082 1.00 93.44 84 LYS A O 1
ATOM 659 N N . THR A 1 85 ? -1.490 6.118 11.625 1.00 93.88 85 THR A N 1
ATOM 660 C CA . THR A 1 85 ? -1.012 7.404 11.085 1.00 93.88 85 THR A CA 1
ATOM 661 C C . THR A 1 85 ? -1.153 7.500 9.568 1.00 93.88 85 THR A C 1
ATOM 663 O O . THR A 1 85 ? -1.089 8.598 9.021 1.00 93.88 85 THR A O 1
ATOM 666 N N . GLY A 1 86 ? -1.383 6.373 8.891 1.00 94.81 86 GLY A N 1
ATOM 667 C CA . GLY A 1 86 ? -1.492 6.301 7.441 1.00 94.81 86 GLY A CA 1
ATOM 668 C C . GLY A 1 86 ? -0.650 5.182 6.844 1.00 94.81 86 GLY A C 1
ATOM 669 O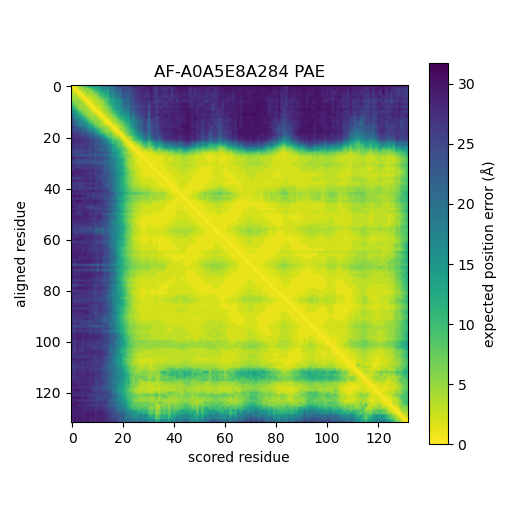 O . GLY A 1 86 ? -0.219 4.252 7.536 1.00 94.81 86 GLY A O 1
ATOM 670 N N . LEU A 1 87 ? -0.430 5.288 5.538 1.00 96.94 87 LEU A N 1
ATOM 671 C CA . LEU A 1 87 ? 0.370 4.365 4.747 1.00 96.94 87 LEU A CA 1
ATOM 672 C C . LEU A 1 87 ? 1.768 4.938 4.543 1.00 96.94 87 LEU A C 1
ATOM 674 O O . LEU A 1 87 ? 1.924 6.091 4.142 1.00 96.94 87 LEU A O 1
ATOM 678 N N . ARG A 1 88 ? 2.787 4.116 4.769 1.00 97.81 88 ARG A N 1
ATOM 679 C CA . ARG A 1 88 ? 4.163 4.409 4.367 1.00 97.81 88 ARG A CA 1
ATOM 680 C C . ARG A 1 88 ? 4.611 3.393 3.343 1.00 97.81 88 ARG A C 1
ATOM 682 O O . ARG A 1 88 ? 4.321 2.210 3.512 1.00 97.81 88 ARG A O 1
ATOM 689 N N . LEU A 1 89 ? 5.338 3.846 2.330 1.00 97.81 89 LEU A N 1
ATOM 690 C CA . LEU A 1 89 ? 5.863 2.955 1.309 1.00 97.81 89 LEU A CA 1
ATOM 691 C C . LEU A 1 89 ? 7.222 3.386 0.776 1.00 97.81 89 LEU A C 1
ATOM 693 O O . LEU A 1 89 ? 7.634 4.542 0.914 1.00 97.81 89 LEU A O 1
ATOM 697 N N . LYS A 1 90 ? 7.912 2.427 0.167 1.00 98.44 90 LYS A N 1
ATOM 698 C CA . LYS A 1 90 ? 9.159 2.641 -0.562 1.00 98.44 90 LYS A CA 1
ATOM 699 C C . LYS A 1 90 ? 9.092 1.918 -1.898 1.00 98.44 90 LYS A C 1
ATOM 701 O O . LYS A 1 90 ? 8.639 0.771 -1.929 1.00 98.44 90 LYS A O 1
ATOM 706 N N . HIS A 1 91 ? 9.577 2.564 -2.950 1.00 98.50 91 HIS A N 1
ATOM 707 C CA . HIS A 1 91 ? 9.598 1.996 -4.291 1.00 98.50 91 HIS A CA 1
ATOM 708 C C . HIS A 1 91 ? 10.925 1.300 -4.572 1.00 98.50 91 HIS A C 1
ATOM 710 O O . HIS A 1 91 ? 11.984 1.729 -4.100 1.00 98.50 91 HIS A O 1
ATOM 716 N N . PHE A 1 92 ? 10.871 0.258 -5.393 1.00 98.56 92 PHE A N 1
ATOM 717 C CA . PHE A 1 92 ? 12.040 -0.483 -5.839 1.00 98.56 92 PHE A CA 1
ATOM 718 C C . PHE A 1 92 ? 11.969 -0.779 -7.335 1.00 98.56 92 PHE A C 1
ATOM 720 O O . PHE A 1 92 ? 10.910 -1.120 -7.864 1.00 98.56 92 PHE A O 1
ATOM 727 N N . THR A 1 93 ? 13.114 -0.709 -8.013 1.00 98.25 93 THR A N 1
ATOM 728 C CA . THR A 1 93 ? 13.260 -1.243 -9.375 1.00 98.25 93 THR A CA 1
ATOM 729 C C . THR A 1 93 ? 13.123 -2.776 -9.378 1.00 98.25 93 THR A C 1
ATOM 731 O O . THR A 1 93 ? 13.183 -3.404 -8.312 1.00 98.25 93 THR A O 1
ATOM 734 N N . PRO A 1 94 ? 12.995 -3.416 -10.555 1.00 98.12 94 PRO A N 1
ATOM 735 C CA . PRO A 1 94 ? 13.046 -4.874 -10.687 1.00 98.12 94 PRO A CA 1
ATOM 736 C C . PRO A 1 94 ? 14.262 -5.541 -10.017 1.00 98.12 94 PRO A C 1
ATOM 738 O O . PRO A 1 94 ? 14.155 -6.653 -9.506 1.00 98.12 94 PRO A O 1
ATOM 741 N N . GLU A 1 95 ? 15.400 -4.849 -9.967 1.00 97.88 95 GLU A N 1
ATOM 742 C CA . G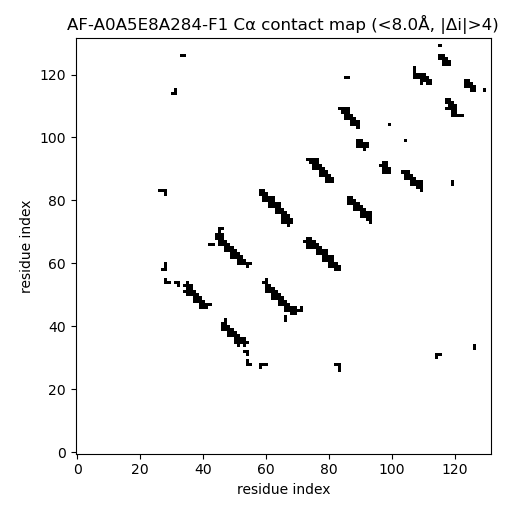LU A 1 95 ? 16.662 -5.286 -9.352 1.00 97.88 95 GLU A CA 1
ATOM 743 C C . GLU A 1 95 ? 16.762 -4.938 -7.857 1.00 97.88 95 GLU A C 1
ATOM 745 O O . GLU A 1 95 ? 17.828 -5.080 -7.257 1.00 97.88 95 GLU A O 1
ATOM 750 N N . LEU A 1 96 ? 15.663 -4.482 -7.247 1.00 96.94 96 LEU A N 1
ATOM 751 C CA . LEU A 1 96 ? 15.562 -4.094 -5.837 1.00 96.94 96 LEU A CA 1
ATOM 752 C C . LEU A 1 96 ? 16.391 -2.856 -5.455 1.00 96.94 96 LEU A C 1
ATOM 754 O O . LEU A 1 96 ? 16.768 -2.683 -4.292 1.00 96.94 96 LEU A O 1
ATOM 758 N N . VAL A 1 97 ? 16.642 -1.952 -6.406 1.00 97.88 97 VAL A N 1
ATOM 759 C CA . VAL A 1 97 ? 17.238 -0.642 -6.113 1.00 97.88 97 VAL A CA 1
ATOM 760 C C . VAL A 1 97 ? 16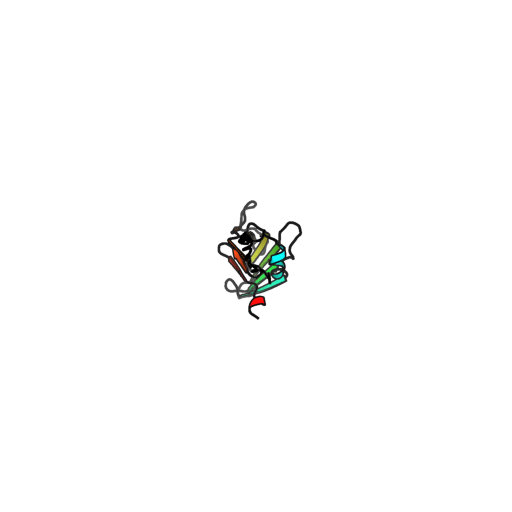.142 0.315 -5.648 1.00 97.88 97 VAL A C 1
ATOM 762 O O . VAL A 1 97 ? 15.173 0.545 -6.367 1.00 97.88 97 VAL A O 1
ATOM 765 N N . GLY A 1 98 ? 16.285 0.871 -4.443 1.00 98.06 98 GLY A N 1
ATOM 766 C CA . GLY A 1 98 ? 15.305 1.804 -3.881 1.00 98.06 98 GLY A CA 1
ATOM 767 C C . GLY A 1 98 ? 15.321 3.172 -4.570 1.00 98.06 98 GLY A C 1
ATOM 768 O O . GLY A 1 98 ? 16.399 3.708 -4.832 1.00 98.06 98 GLY A O 1
ATOM 769 N N . TRP A 1 99 ? 14.146 3.754 -4.829 1.00 98.06 99 TRP A N 1
ATOM 770 C CA . TRP A 1 99 ? 14.043 5.117 -5.378 1.00 98.06 99 TRP A CA 1
ATOM 771 C C . TRP A 1 99 ? 14.308 6.175 -4.308 1.00 98.06 99 TRP A C 1
ATOM 773 O O . TRP A 1 99 ? 15.042 7.138 -4.530 1.00 98.06 99 TRP A O 1
ATOM 783 N N . GLU A 1 100 ? 13.742 5.987 -3.117 1.00 97.88 100 GLU A N 1
ATOM 784 C CA . GLU A 1 100 ? 14.017 6.847 -1.976 1.00 97.88 100 GLU A CA 1
ATOM 785 C C . GLU A 1 100 ? 15.380 6.511 -1.361 1.00 97.88 100 GLU A C 1
ATOM 787 O O . GLU A 1 100 ? 15.770 5.344 -1.243 1.00 97.88 100 GLU A O 1
ATOM 792 N N . THR A 1 101 ? 16.085 7.534 -0.867 1.00 96.88 101 THR A N 1
ATOM 793 C CA . THR A 1 101 ? 17.335 7.345 -0.113 1.00 96.88 101 THR A CA 1
ATOM 794 C C . THR A 1 101 ? 17.117 6.424 1.089 1.00 96.88 101 THR A C 1
ATOM 796 O O . THR A 1 101 ? 15.988 6.215 1.530 1.00 96.88 101 THR A O 1
ATOM 799 N N . LYS A 1 102 ? 18.197 5.862 1.643 1.00 93.69 102 LYS A N 1
ATOM 800 C CA . LYS A 1 102 ? 18.142 4.843 2.705 1.00 93.69 102 LYS A CA 1
ATOM 801 C C . LYS A 1 102 ? 17.133 5.156 3.822 1.00 93.69 102 LYS A C 1
ATOM 803 O O . LYS A 1 102 ? 16.318 4.295 4.135 1.00 93.69 102 LYS A O 1
ATOM 808 N N . GLU A 1 103 ? 17.158 6.381 4.341 1.00 96.12 103 GLU A N 1
ATOM 809 C CA . GLU A 1 103 ? 16.343 6.811 5.488 1.00 96.12 103 GLU A CA 1
ATOM 810 C C . GLU A 1 103 ? 14.972 7.402 5.099 1.00 96.12 103 GLU A C 1
ATOM 812 O O . GLU A 1 103 ? 14.180 7.747 5.973 1.00 96.12 103 GLU A O 1
ATOM 817 N N . ASN A 1 104 ? 14.674 7.516 3.799 1.00 96.56 104 ASN A N 1
ATOM 818 C CA . ASN A 1 104 ? 13.461 8.157 3.292 1.00 96.56 104 ASN A CA 1
ATOM 819 C C . ASN A 1 104 ? 12.429 7.141 2.773 1.00 96.56 104 ASN A C 1
ATOM 821 O O . ASN A 1 104 ? 12.764 6.037 2.330 1.00 96.56 104 ASN A O 1
ATOM 825 N N . TYR A 1 105 ? 11.166 7.558 2.814 1.00 97.38 105 TYR A N 1
ATOM 826 C CA . TYR A 1 105 ? 9.983 6.835 2.346 1.00 97.38 105 TYR A CA 1
ATOM 827 C C . TYR A 1 105 ? 8.871 7.836 2.004 1.00 97.38 105 TYR A C 1
ATOM 829 O O . TYR A 1 105 ? 8.904 8.989 2.444 1.00 97.38 105 TYR A O 1
ATOM 837 N N . ILE A 1 106 ? 7.873 7.391 1.246 1.00 97.19 106 ILE A N 1
ATOM 838 C CA . ILE A 1 106 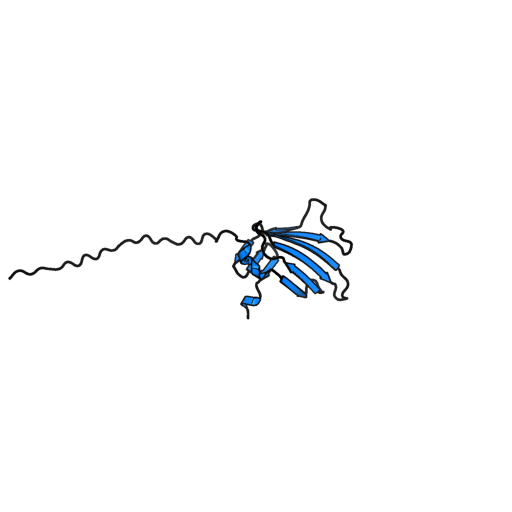? 6.656 8.158 0.968 1.00 97.19 106 ILE A CA 1
ATOM 839 C C . ILE A 1 106 ? 5.634 7.900 2.073 1.00 97.19 106 ILE A C 1
ATOM 841 O O . ILE A 1 106 ? 5.562 6.797 2.616 1.00 97.19 106 ILE A O 1
ATOM 845 N N . THR A 1 107 ? 4.851 8.923 2.422 1.00 96.12 107 THR A N 1
ATOM 846 C CA . THR A 1 107 ? 3.762 8.820 3.400 1.00 96.12 107 THR A CA 1
ATOM 847 C C . THR A 1 107 ? 2.468 9.364 2.810 1.00 96.12 107 THR A C 1
ATOM 849 O O . THR A 1 107 ? 2.431 10.499 2.339 1.00 96.12 107 THR A O 1
ATOM 852 N N . PHE A 1 108 ? 1.402 8.576 2.908 1.00 95.94 108 PHE A N 1
ATOM 853 C CA . PHE A 1 108 ? 0.026 9.007 2.697 1.00 95.94 108 PHE A CA 1
ATOM 854 C C . PHE A 1 108 ? -0.654 9.081 4.064 1.00 95.94 108 PHE A C 1
ATOM 856 O O . PHE A 1 108 ? -0.947 8.059 4.687 1.00 95.94 108 PHE A O 1
ATOM 863 N N . GLU A 1 109 ? -0.849 10.304 4.552 1.00 94.19 109 GLU A N 1
ATOM 864 C CA . GLU A 1 109 ? -1.425 10.580 5.873 1.00 94.19 109 GLU A CA 1
ATOM 865 C C . GLU A 1 109 ? -2.872 10.080 5.952 1.00 94.19 109 GLU A C 1
ATOM 867 O O . GLU A 1 109 ? -3.645 10.268 5.010 1.00 94.19 109 GLU A O 1
ATOM 872 N N . MET A 1 110 ? -3.245 9.478 7.084 1.00 93.06 110 MET A N 1
ATOM 873 C CA . MET A 1 110 ? -4.631 9.101 7.364 1.00 93.06 110 MET A CA 1
ATOM 874 C C . MET A 1 110 ? -5.513 10.354 7.443 1.00 93.06 110 MET A C 1
ATOM 876 O O . MET A 1 110 ? -5.262 11.230 8.271 1.00 93.06 110 MET A O 1
ATOM 880 N N . VAL A 1 111 ? -6.548 10.433 6.602 1.00 88.75 111 VAL A N 1
ATOM 881 C CA . VAL A 1 111 ? -7.533 11.527 6.615 1.00 88.75 111 VAL A CA 1
ATOM 882 C C . VAL A 1 111 ? -8.796 11.085 7.337 1.00 88.75 111 VAL A C 1
ATOM 884 O O . VAL A 1 111 ? -9.237 11.742 8.278 1.00 88.75 111 VAL A O 1
ATOM 887 N N . SER A 1 112 ? -9.379 9.970 6.904 1.00 83.69 112 SER A N 1
ATOM 888 C CA . SER A 1 112 ? -10.572 9.405 7.517 1.00 83.69 112 SER A CA 1
ATOM 889 C C . SER A 1 112 ? -10.597 7.894 7.342 1.00 83.69 112 SER A C 1
ATOM 891 O O . SER A 1 112 ? -9.970 7.331 6.441 1.00 83.69 112 SER A O 1
ATOM 893 N N . PHE A 1 113 ? -11.332 7.228 8.220 1.00 76.44 113 PHE A N 1
ATOM 894 C CA . PHE A 1 113 ? -11.572 5.807 8.099 1.00 76.44 113 PHE A CA 1
ATOM 895 C C . 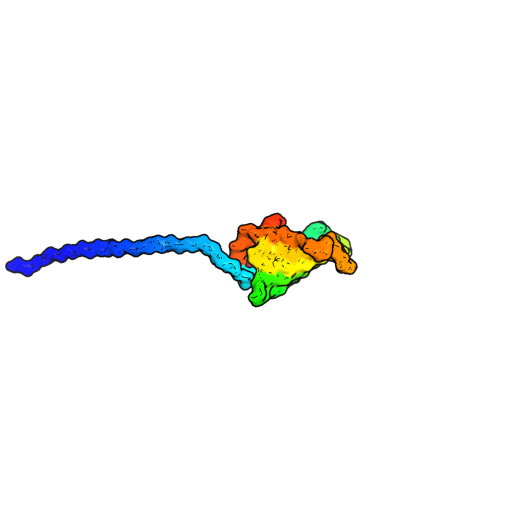PHE A 1 113 ? -12.986 5.465 8.534 1.00 76.44 113 PHE A C 1
ATOM 897 O O . PHE A 1 113 ? -13.544 6.029 9.475 1.00 76.44 113 PHE A O 1
ATOM 904 N N . THR A 1 114 ? -13.556 4.512 7.820 1.00 78.00 114 THR A N 1
ATOM 905 C CA . THR A 1 114 ? -14.796 3.835 8.175 1.00 78.00 114 THR A CA 1
ATOM 906 C C . THR A 1 114 ? -14.551 2.337 8.065 1.00 78.00 114 THR A C 1
ATOM 908 O O . THR A 1 114 ? -13.514 1.914 7.551 1.00 78.00 114 THR A O 1
ATOM 911 N N . LYS A 1 115 ? -15.519 1.531 8.498 1.00 71.31 115 LYS A N 1
ATOM 912 C CA . LYS A 1 115 ? -15.452 0.073 8.370 1.00 71.31 115 LYS A CA 1
ATOM 913 C C . LYS A 1 115 ? -15.123 -0.389 6.940 1.00 71.31 115 LYS A C 1
ATOM 915 O O . LYS A 1 115 ? -14.406 -1.366 6.779 1.00 71.31 115 LYS A O 1
ATOM 920 N N . ASP A 1 116 ? -15.577 0.355 5.931 1.00 79.75 116 ASP A N 1
ATOM 921 C CA . ASP A 1 116 ? -15.571 -0.088 4.531 1.00 79.75 116 ASP A CA 1
ATOM 922 C C . ASP A 1 116 ? -14.763 0.847 3.608 1.00 79.75 116 ASP A C 1
ATOM 924 O O . ASP A 1 116 ? -14.831 0.752 2.383 1.00 79.75 116 ASP A O 1
ATOM 928 N N . LYS A 1 117 ? -14.024 1.810 4.173 1.00 84.31 117 LYS A N 1
ATOM 929 C CA . LYS A 1 117 ? -13.239 2.774 3.392 1.00 84.31 117 LYS A CA 1
ATOM 930 C C . LYS A 1 117 ? -12.089 3.346 4.204 1.00 84.31 117 LYS A C 1
ATOM 932 O O . LYS A 1 117 ? -12.304 3.821 5.321 1.00 84.31 117 LYS A O 1
ATOM 937 N N . ILE A 1 118 ? -10.912 3.392 3.588 1.00 85.88 118 ILE A N 1
ATOM 938 C CA . ILE A 1 118 ? -9.757 4.156 4.063 1.00 85.88 118 ILE A CA 1
ATOM 939 C C . ILE A 1 118 ? -9.563 5.344 3.126 1.00 85.88 118 ILE A C 1
ATOM 941 O O . ILE A 1 118 ? -9.385 5.170 1.919 1.00 85.88 118 ILE A O 1
ATOM 945 N N . GLU A 1 119 ? -9.564 6.549 3.683 1.00 88.25 119 GLU A N 1
ATOM 946 C CA . GLU A 1 119 ? -9.169 7.756 2.970 1.00 88.25 119 GLU A CA 1
ATOM 947 C C . GLU A 1 119 ? -7.821 8.226 3.494 1.00 88.25 119 GLU A C 1
ATOM 949 O O . GLU A 1 119 ? -7.669 8.634 4.649 1.00 88.25 119 GLU A O 1
ATOM 954 N N . LEU A 1 120 ? -6.838 8.188 2.609 1.00 91.44 120 LEU A N 1
ATOM 955 C CA . LEU A 1 120 ? -5.531 8.767 2.824 1.00 91.44 120 LEU A CA 1
ATOM 956 C C . LEU A 1 120 ? -5.403 10.022 1.966 1.00 91.44 120 LEU A C 1
ATOM 958 O O . LEU A 1 120 ? -6.099 10.224 0.966 1.00 91.44 120 LEU A O 1
ATOM 962 N N . LYS A 1 121 ? -4.471 10.887 2.334 1.00 88.75 121 LYS A N 1
ATOM 963 C CA . LYS A 1 121 ? -4.198 12.106 1.580 1.00 88.75 121 LYS A CA 1
ATOM 964 C C . LYS A 1 121 ? -3.645 11.763 0.194 1.00 88.75 121 LYS A C 1
ATOM 966 O O . LYS A 1 121 ? -2.461 11.484 0.055 1.00 88.75 121 LYS A O 1
ATOM 971 N N . GLY A 1 122 ? -4.508 11.808 -0.821 1.00 84.00 122 GLY A N 1
ATOM 972 C CA . GLY A 1 122 ? -4.166 11.500 -2.213 1.00 84.00 122 GLY A CA 1
ATOM 973 C C . GLY A 1 122 ? -4.364 10.037 -2.628 1.00 84.00 122 GLY A C 1
ATOM 974 O O . GLY A 1 122 ? -4.032 9.706 -3.762 1.00 84.00 122 GLY A O 1
ATOM 975 N N . LEU A 1 123 ? -4.910 9.178 -1.757 1.00 86.38 123 LEU A N 1
ATOM 976 C CA . LEU A 1 123 ? -5.167 7.763 -2.047 1.00 86.38 123 LEU A CA 1
ATOM 977 C C . LEU A 1 123 ? -6.414 7.272 -1.299 1.00 86.38 123 LEU A C 1
ATOM 979 O O . LEU A 1 123 ? -6.589 7.572 -0.122 1.00 86.38 123 LEU A O 1
ATOM 983 N N . VAL A 1 124 ? -7.283 6.508 -1.961 1.00 84.75 124 VAL A N 1
ATOM 984 C CA . VAL A 1 124 ? -8.516 5.978 -1.357 1.00 84.75 124 VAL A CA 1
ATOM 985 C C . VAL A 1 124 ? -8.602 4.479 -1.610 1.00 84.75 124 VAL A C 1
ATOM 987 O O . VAL A 1 124 ? -8.522 4.051 -2.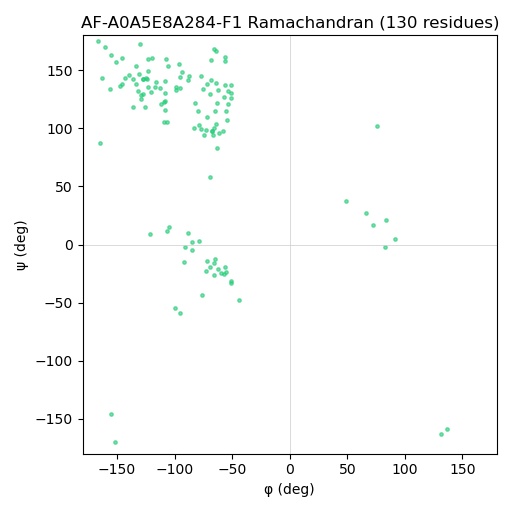758 1.00 84.75 124 VAL A O 1
ATOM 990 N N . PHE A 1 125 ? -8.828 3.704 -0.547 1.00 80.75 125 PHE A N 1
ATOM 991 C CA . PHE A 1 125 ? -9.131 2.274 -0.621 1.00 80.75 125 PHE A CA 1
ATOM 992 C C . PHE A 1 125 ? -10.602 2.044 -0.246 1.00 80.75 125 PHE A C 1
ATOM 994 O O . PHE A 1 125 ? -10.946 2.145 0.937 1.00 80.75 125 PHE A O 1
ATOM 1001 N N . PRO A 1 126 ? -11.489 1.759 -1.211 1.00 77.12 126 PRO A N 1
ATOM 1002 C CA . PRO A 1 126 ? -12.857 1.332 -0.923 1.00 77.12 126 PRO A CA 1
ATOM 1003 C C . PRO A 1 126 ? -12.954 -0.200 -0.756 1.00 77.12 126 PRO A C 1
ATOM 1005 O O . PRO A 1 126 ? -12.333 -0.945 -1.512 1.00 77.12 126 PRO A O 1
ATOM 1008 N N . ASP A 1 127 ? -13.774 -0.690 0.183 1.00 77.06 127 ASP A N 1
ATOM 1009 C CA . ASP A 1 127 ? -14.167 -2.107 0.229 1.00 77.06 127 ASP A CA 1
ATOM 1010 C C . ASP A 1 127 ? -15.240 -2.373 -0.834 1.00 77.06 127 ASP A C 1
ATOM 1012 O O . ASP A 1 127 ? -16.435 -2.122 -0.645 1.00 77.06 127 ASP A O 1
ATOM 1016 N N . PHE A 1 128 ? -14.811 -2.914 -1.972 1.00 64.25 128 PHE A N 1
ATOM 1017 C CA . PHE A 1 128 ? -15.695 -3.210 -3.098 1.00 64.25 128 PHE A CA 1
ATOM 1018 C C . PHE A 1 128 ? -16.755 -4.284 -2.805 1.00 64.25 128 PHE A C 1
ATOM 1020 O O . PHE A 1 128 ? -17.708 -4.413 -3.571 1.00 64.25 128 PHE A O 1
ATOM 1027 N N . ARG A 1 129 ? -16.652 -5.031 -1.696 1.00 61.47 129 ARG A N 1
ATOM 1028 C CA . ARG A 1 129 ? -17.661 -6.035 -1.309 1.00 61.47 129 ARG A CA 1
ATOM 1029 C C . ARG A 1 129 ? -18.962 -5.410 -0.813 1.00 61.47 129 ARG A C 1
ATOM 1031 O O . ARG A 1 129 ? -19.957 -6.112 -0.719 1.00 61.47 129 ARG A O 1
ATOM 1038 N N . THR A 1 130 ? -18.966 -4.116 -0.500 1.00 54.56 130 THR A N 1
ATOM 1039 C CA . THR A 1 130 ? -20.163 -3.404 -0.020 1.00 54.56 130 THR A CA 1
ATOM 1040 C C . THR A 1 130 ? -21.082 -2.897 -1.135 1.00 54.56 130 THR A C 1
ATOM 1042 O O . THR A 1 130 ? -22.166 -2.392 -0.849 1.00 54.56 130 THR A O 1
ATOM 1045 N N . PHE A 1 131 ? -20.681 -3.054 -2.401 1.00 48.31 131 PHE A N 1
ATOM 1046 C CA . PHE A 1 131 ? -21.455 -2.639 -3.579 1.00 48.31 131 PHE A CA 1
ATOM 1047 C C . PHE A 1 131 ? -22.084 -3.815 -4.352 1.00 48.31 131 PHE A C 1
ATOM 1049 O O . PHE A 1 131 ? -22.575 -3.617 -5.465 1.00 48.31 131 PHE A O 1
ATOM 1056 N N . LEU A 1 132 ? -22.069 -5.020 -3.774 1.00 43.44 132 LEU A N 1
ATOM 1057 C CA . LEU A 1 132 ? -22.680 -6.249 -4.295 1.00 43.44 132 LEU A CA 1
ATOM 1058 C C . LEU A 1 132 ? -23.707 -6.786 -3.294 1.00 43.44 132 LEU A C 1
ATOM 1060 O O . LEU A 1 132 ? -24.726 -7.341 -3.761 1.00 43.44 132 LEU A O 1
#

Solvent-accessible surface area (backbone atoms only — not comparable to full-atom values): 7951 Å² total; per-residue (Å²): 140,88,84,84,85,84,79,83,77,81,79,78,76,81,70,78,80,75,73,78,72,83,67,76,76,77,85,54,50,68,56,51,45,80,67,34,45,78,49,74,47,81,41,97,78,19,41,32,37,39,40,30,43,61,54,42,96,88,42,34,31,48,33,41,38,40,35,24,41,73,86,66,49,76,59,36,35,33,48,34,41,39,40,87,68,23,39,36,35,43,44,22,41,85,86,66,50,58,75,48,57,94,94,51,67,52,74,32,44,54,71,48,75,54,77,57,33,42,36,30,62,94,48,73,51,72,50,71,77,80,81,113

Sequence (132 aa):
MKTTITTIICLFFLTPYVSAGNEPAPFNINDYAWLAGRWTGDGFGGTSEEIWSPPSADGTMMGVYRHHNADGSLNFYEFMVLNKTGLRLKHFTPELVGWETKENYITFEMVSFTKDKIELKGLVFPDFRTFL

pLDDT: mean 84.08, std 18.93, range [40.56, 98.62]

Foldseek 3Di:
DDDDDDDPDPPPPPPPPPPPPPPPDPDALQLVQLVAAKDWDDDPQFIKIKHWHGQDPVFKIWMKIWTAHNVRHTAWMKTWIQGPQFIWIWIAGPVRHTPDPPVDIDGFGFDDDDSAKTDTNVDIDGNPVVVD

Secondary structure (DSSP, 8-state):
----------------------PPPPP-GGGGGGG-EEEEEEETTEEEEEEEPPPPTTS-EEEEEEEE-TTS-EEEEEEEEEETTEEEEEEE-TT--BSS-TT--EEEEEEEEETTEEEETTEEEE-GGGG-